Protein AF-A0AAW0N940-F1 (afdb_monomer_lite)

Sequence (149 aa):
MGETLVESRQRQARGPPGSKAPAPGQTAPIIQHSFLTDVSDVQEMEKGLLSLLNDFHSGKLQAFGNECSIDQMEQVREMQEKLARLHFDLYGEVDEMPEDQRKTACDTNMDKLLLNLEELSSSMYPLQFFQVQKLNLADSQEAPRAAST

pLDDT: mean 73.23, std 20.16, range [39.03, 96.62]

Secondary structure (DSSP, 8-state):
--------------PPS---PPPTT------------SHHHHHHHHHHHHHHHHHHHTT---SS-TTS-HHHHHHHHHHHHHHHHHHHHHHHHHHTS-HHHHHHHHHHHHHHHHHHHHHHHHHHHHHHHH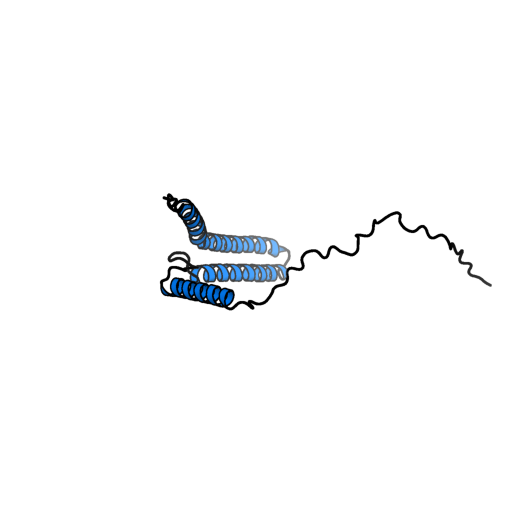HHHHHHHHHT---------

InterPro domains:
  IPR025271 Coiled-coil domain-containing protein 28 [PF13270] (40-124)
  IPR025271 Coiled-coil domain-containing protein 28 [PTHR13400] (22-136)

Organism: NCBI:txid88201

Radius of gyration: 33.32 Å; chains: 1; bounding box: 55×82×84 Å

Foldseek 3Di:
DDDDDDDDDDDDDDDDPDDPDDDPDDDDPDPPPDDPPDPVVVVVVVVVVVVVVVCVVVVVDDPADPQRDPVLVVVLVVLVVVLVVLVVVLVVVLVPDDPVCSVVSVVVSVVVSVVSVVVSVVSCPSVVVVVVVVVVVVVVPPDPPPDDD

Structure (mmCIF, N/CA/C/O backbone):
data_AF-A0AAW0N940-F1
#
_entry.id   AF-A0AAW0N940-F1
#
loop_
_atom_site.group_PDB
_atom_site.id
_atom_site.type_symbol
_atom_site.label_atom_id
_atom_site.label_alt_id
_atom_site.label_comp_id
_atom_site.label_asym_id
_atom_site.label_entity_id
_atom_site.label_seq_id
_atom_site.pdbx_PDB_ins_code
_atom_site.Cartn_x
_atom_site.Cartn_y
_atom_site.Cartn_z
_atom_site.occupancy
_atom_site.B_iso_or_equiv
_atom_site.auth_seq_id
_atom_site.auth_comp_id
_atom_site.auth_asym_id
_atom_site.auth_atom_id
_atom_site.pdbx_PDB_model_num
ATOM 1 N N . MET A 1 1 ? 3.741 -72.247 -34.873 1.00 40.09 1 MET A N 1
ATOM 2 C CA . MET A 1 1 ? 4.315 -73.072 -33.789 1.00 40.09 1 MET A CA 1
ATOM 3 C C . MET A 1 1 ? 4.895 -72.070 -32.800 1.00 40.09 1 MET A C 1
ATOM 5 O O . MET A 1 1 ? 5.917 -71.492 -33.121 1.00 40.09 1 MET A O 1
ATOM 9 N N . GLY A 1 2 ? 4.135 -71.535 -31.839 1.00 40.81 2 GLY A N 1
ATOM 10 C CA . GLY A 1 2 ? 3.554 -72.214 -30.666 1.00 40.81 2 GLY A CA 1
ATOM 11 C C . GLY A 1 2 ? 4.618 -72.180 -29.556 1.00 40.81 2 GLY A C 1
ATOM 12 O O . GLY A 1 2 ? 5.760 -72.488 -29.857 1.00 40.81 2 GLY A O 1
ATOM 13 N N . GLU A 1 3 ? 4.418 -71.770 -28.309 1.00 40.25 3 GLU A N 1
ATOM 14 C CA . GLU A 1 3 ? 3.286 -71.307 -27.508 1.00 40.25 3 GLU A CA 1
ATOM 15 C C . GLU A 1 3 ? 3.871 -70.524 -26.315 1.00 40.25 3 GLU A C 1
ATOM 17 O O . GLU A 1 3 ? 5.031 -70.693 -25.938 1.00 40.25 3 GLU A O 1
ATOM 22 N N . THR A 1 4 ? 3.046 -69.667 -25.731 1.00 45.19 4 THR A N 1
ATOM 23 C CA . THR A 1 4 ? 3.244 -68.965 -24.461 1.00 45.19 4 THR A CA 1
ATOM 24 C C . THR A 1 4 ? 3.243 -69.953 -23.288 1.00 45.19 4 THR A C 1
ATOM 26 O O . THR A 1 4 ? 2.321 -70.757 -23.195 1.00 45.19 4 THR A O 1
ATOM 29 N N . LEU A 1 5 ? 4.165 -69.830 -22.322 1.00 44.72 5 LEU A N 1
ATOM 30 C CA . LEU A 1 5 ? 3.919 -70.334 -20.965 1.00 44.72 5 LEU A CA 1
ATOM 31 C C . LEU A 1 5 ? 4.424 -69.357 -19.901 1.00 44.72 5 LEU A C 1
ATOM 33 O O . LEU A 1 5 ? 5.604 -69.248 -19.584 1.00 44.72 5 LEU A O 1
ATOM 37 N N . VAL A 1 6 ? 3.434 -68.647 -19.381 1.00 44.62 6 VAL A N 1
ATOM 38 C CA . VAL A 1 6 ? 3.376 -67.962 -18.097 1.00 44.62 6 VAL A CA 1
ATOM 39 C C . VAL A 1 6 ? 3.680 -68.931 -16.948 1.00 44.62 6 VAL A C 1
ATOM 41 O O . VAL A 1 6 ? 2.973 -69.923 -16.791 1.00 44.62 6 VAL A O 1
ATOM 44 N N . GLU A 1 7 ? 4.667 -68.632 -16.099 1.00 46.59 7 GLU A N 1
ATOM 45 C CA . GLU A 1 7 ? 4.824 -69.337 -14.820 1.00 46.59 7 GLU A CA 1
ATOM 46 C C . GLU A 1 7 ? 4.186 -68.534 -13.685 1.00 46.59 7 GLU A C 1
ATOM 48 O O . GLU A 1 7 ? 4.630 -67.463 -13.267 1.00 46.59 7 GLU A O 1
ATOM 53 N N . SER A 1 8 ? 3.065 -69.084 -13.237 1.00 40.78 8 SER A N 1
ATOM 54 C CA . SER A 1 8 ? 2.199 -68.624 -12.170 1.00 40.78 8 SER A CA 1
ATOM 55 C C . SER A 1 8 ? 2.802 -68.972 -10.810 1.00 40.78 8 SER A C 1
ATOM 57 O O . SER A 1 8 ? 2.915 -70.147 -10.466 1.00 40.78 8 SER A O 1
ATOM 59 N N . ARG A 1 9 ? 3.099 -67.973 -9.970 1.00 39.03 9 ARG A N 1
ATOM 60 C CA . ARG A 1 9 ? 3.345 -68.205 -8.539 1.00 39.03 9 ARG A CA 1
ATOM 61 C C . ARG A 1 9 ? 2.193 -67.652 -7.713 1.00 39.03 9 ARG A C 1
ATOM 63 O O . ARG A 1 9 ? 2.137 -66.466 -7.405 1.00 39.03 9 ARG A O 1
ATOM 70 N N . GLN A 1 10 ? 1.274 -68.541 -7.345 1.00 43.03 10 GLN A N 1
ATOM 71 C CA . GLN A 1 10 ? 0.195 -68.269 -6.404 1.00 43.03 10 GLN A CA 1
ATOM 72 C C . GLN A 1 10 ? 0.453 -68.983 -5.070 1.00 43.03 10 GLN A C 1
ATOM 74 O O . GLN A 1 10 ? 0.881 -70.134 -5.050 1.00 43.03 10 GLN A O 1
ATOM 79 N N . ARG A 1 11 ? 0.045 -68.298 -3.989 1.00 39.66 11 ARG A N 1
ATOM 80 C CA . ARG A 1 11 ? -0.163 -68.733 -2.589 1.00 39.66 11 ARG A CA 1
ATOM 81 C C . ARG A 1 11 ? 1.021 -68.548 -1.628 1.00 39.66 11 ARG A C 1
ATOM 83 O O . ARG A 1 11 ? 1.894 -69.395 -1.529 1.00 39.66 11 ARG A O 1
ATOM 90 N N . GLN A 1 12 ? 0.930 -67.535 -0.766 1.00 44.62 12 GLN A N 1
ATOM 91 C CA . GLN A 1 12 ? 0.328 -67.722 0.563 1.00 44.62 12 GLN A CA 1
ATOM 92 C C . GLN A 1 12 ? 0.125 -66.378 1.272 1.00 44.62 12 GLN A C 1
ATOM 94 O O . GLN A 1 12 ? 1.028 -65.551 1.353 1.00 44.62 12 GLN A O 1
ATOM 99 N N . ALA A 1 13 ? -1.090 -66.185 1.784 1.00 48.22 13 ALA A N 1
ATOM 100 C CA . ALA A 1 13 ? -1.475 -65.062 2.618 1.00 48.22 13 ALA A CA 1
ATOM 101 C C . ALA A 1 13 ? -0.717 -65.107 3.953 1.00 48.22 13 ALA A C 1
ATOM 103 O O . ALA A 1 13 ? -0.901 -66.026 4.750 1.00 48.22 13 ALA A O 1
ATOM 104 N N . ARG A 1 14 ? 0.103 -64.089 4.217 1.00 39.12 14 ARG A N 1
ATOM 105 C CA . ARG A 1 14 ? 0.475 -63.691 5.576 1.00 39.12 14 ARG A CA 1
ATOM 106 C C . ARG A 1 14 ? -0.168 -62.339 5.830 1.00 39.12 14 ARG A C 1
ATOM 108 O O . ARG A 1 14 ? 0.292 -61.323 5.319 1.00 39.12 14 ARG A O 1
ATOM 115 N N . GLY A 1 15 ? -1.280 -62.369 6.561 1.00 45.75 15 GLY A N 1
ATOM 116 C CA . GLY A 1 15 ? -1.892 -61.162 7.098 1.00 45.75 15 GLY A CA 1
ATOM 117 C C . GLY A 1 15 ? -0.909 -60.430 8.022 1.00 45.75 15 GLY A C 1
ATOM 118 O O . GLY A 1 15 ? -0.042 -61.074 8.624 1.00 45.75 15 GLY A O 1
ATOM 119 N N . PRO A 1 16 ? -1.008 -59.097 8.116 1.00 53.38 16 PRO A N 1
ATOM 120 C CA . PRO A 1 16 ? -0.127 -58.302 8.958 1.00 53.38 16 PRO A CA 1
ATOM 121 C C . PRO A 1 16 ? -0.349 -58.638 10.443 1.00 53.38 16 PRO A C 1
ATOM 123 O O . PRO A 1 16 ? -1.494 -58.834 10.866 1.00 53.38 16 PRO A O 1
ATOM 126 N N . PRO A 1 17 ? 0.717 -58.714 11.259 1.00 44.03 17 PRO A N 1
ATOM 127 C CA . PRO A 1 17 ? 0.575 -58.951 12.682 1.00 44.03 17 PRO A CA 1
ATOM 128 C C . PRO A 1 17 ? 0.097 -57.669 13.375 1.00 44.03 17 PRO A C 1
ATOM 130 O O . PRO A 1 17 ? 0.776 -56.649 13.365 1.00 44.03 17 PRO A O 1
ATOM 133 N N . GLY A 1 18 ? -1.063 -57.758 14.025 1.00 45.75 18 GLY A N 1
ATOM 134 C CA . GLY A 1 18 ? -1.326 -57.055 15.280 1.00 45.75 18 GLY A CA 1
ATOM 135 C C . GLY A 1 18 ? -1.498 -55.538 15.228 1.00 45.75 18 GLY A C 1
ATOM 136 O O . GLY A 1 18 ? -0.809 -54.825 15.951 1.00 45.75 18 GLY A O 1
ATOM 137 N N . SER A 1 19 ? -2.507 -55.042 14.513 1.00 43.88 19 SER A N 1
ATOM 138 C CA . SER A 1 19 ? -3.162 -53.795 14.925 1.00 43.88 19 SER A CA 1
ATOM 139 C C . SER A 1 19 ? -4.193 -54.145 15.997 1.00 43.88 19 SER A C 1
ATOM 141 O O . SER A 1 19 ? -5.239 -54.715 15.693 1.00 43.88 19 SER A O 1
ATOM 143 N N . LYS A 1 20 ? -3.884 -53.858 17.269 1.00 47.75 20 LYS A N 1
ATOM 144 C CA . LYS A 1 20 ? -4.891 -53.870 18.338 1.00 47.75 20 LYS A CA 1
ATOM 145 C C . LYS A 1 20 ? -6.029 -52.944 17.905 1.00 47.75 20 LYS A C 1
ATOM 147 O O . LYS A 1 20 ? -5.821 -51.742 17.766 1.00 47.75 20 LYS A O 1
ATOM 152 N N . ALA A 1 21 ? -7.199 -53.523 17.655 1.00 46.16 21 ALA A N 1
ATOM 153 C CA . ALA A 1 21 ? -8.415 -52.772 17.397 1.00 46.16 21 ALA A CA 1
ATOM 154 C C . ALA A 1 21 ? -8.703 -51.855 18.601 1.00 46.16 21 ALA A C 1
ATOM 156 O O . ALA A 1 21 ? -8.628 -52.328 19.741 1.00 46.16 21 ALA A O 1
ATOM 157 N N . PRO A 1 22 ? -9.021 -50.568 18.392 1.00 44.41 22 PRO A N 1
ATOM 158 C CA . PRO A 1 22 ? -9.582 -49.761 19.458 1.00 44.41 22 PRO A CA 1
ATOM 159 C C . PRO A 1 22 ? -10.961 -50.331 19.813 1.00 44.41 22 PRO A C 1
ATOM 161 O O . PRO A 1 22 ? -11.738 -50.717 18.939 1.00 44.41 22 PRO A O 1
ATOM 164 N N . ALA A 1 23 ? -11.228 -50.446 21.111 1.00 47.47 23 ALA A N 1
ATOM 165 C CA . ALA A 1 23 ? -12.496 -50.926 21.641 1.00 47.47 23 ALA A CA 1
ATOM 166 C C . ALA A 1 23 ? -13.681 -50.094 21.097 1.00 47.47 23 ALA A C 1
ATOM 168 O O . ALA A 1 23 ? -13.551 -48.875 20.949 1.00 47.47 23 ALA A O 1
ATOM 169 N N . PRO A 1 24 ? -14.847 -50.710 20.832 1.00 49.41 24 PRO A N 1
ATOM 170 C CA . PRO A 1 24 ? -16.040 -49.974 20.443 1.00 49.41 24 PRO A CA 1
ATOM 171 C C . PRO A 1 24 ? -16.578 -49.265 21.688 1.00 49.41 24 PRO A C 1
ATOM 173 O O . PRO A 1 24 ? -17.153 -49.904 22.565 1.00 49.41 24 PRO A O 1
ATOM 176 N N . GLY A 1 25 ? -16.351 -47.957 21.811 1.00 53.22 25 GLY A N 1
ATOM 177 C CA . GLY A 1 25 ? -16.931 -47.210 22.931 1.00 53.22 25 GLY A CA 1
ATOM 178 C C . GLY A 1 25 ? -16.312 -45.869 23.298 1.00 53.22 25 GLY A C 1
ATOM 179 O O . GLY A 1 25 ? -16.794 -45.248 24.236 1.00 53.22 25 GLY A O 1
ATOM 180 N N . GLN A 1 26 ? -15.286 -45.385 22.599 1.00 51.41 26 GLN A N 1
ATOM 181 C CA . GLN A 1 26 ? -14.810 -44.013 22.798 1.00 51.41 26 GLN A CA 1
ATOM 182 C C . GLN A 1 26 ? -14.926 -43.238 21.494 1.00 51.41 26 GLN A C 1
ATOM 184 O O . GLN A 1 26 ? -13.963 -43.033 20.761 1.00 51.41 26 GLN A O 1
ATOM 189 N N . THR A 1 27 ? -16.153 -42.810 21.205 1.00 50.09 27 THR A N 1
ATOM 190 C CA . THR A 1 27 ? -16.367 -41.586 20.440 1.00 50.09 27 THR A CA 1
ATOM 191 C C . THR A 1 27 ? -15.652 -40.468 21.189 1.00 50.09 27 THR A C 1
ATOM 193 O O . THR A 1 27 ? -16.040 -40.130 22.308 1.00 50.09 27 THR A O 1
ATOM 196 N N . ALA A 1 28 ? -14.593 -39.921 20.590 1.00 54.97 28 ALA A N 1
ATOM 197 C CA . ALA A 1 28 ? -14.078 -38.612 20.974 1.00 54.97 28 ALA A CA 1
ATOM 198 C C . ALA A 1 28 ? -15.266 -37.638 21.101 1.00 54.97 28 ALA A C 1
ATOM 200 O O . ALA A 1 28 ? -16.222 -37.788 20.330 1.00 54.97 28 ALA A O 1
ATOM 201 N N . PRO A 1 29 ? -15.259 -36.687 22.056 1.00 59.19 29 PRO A N 1
ATOM 202 C CA . PRO A 1 29 ? -16.349 -35.733 22.187 1.00 59.19 29 PRO A CA 1
ATOM 203 C C . PRO A 1 29 ? -16.484 -34.989 20.860 1.00 59.19 29 PRO A C 1
ATOM 205 O O . PRO A 1 29 ? -15.645 -34.171 20.490 1.00 59.19 29 PRO A O 1
ATOM 208 N N . ILE A 1 30 ? -17.524 -35.344 20.108 1.00 58.44 30 ILE A N 1
ATOM 209 C CA . ILE A 1 30 ? -17.951 -34.601 18.935 1.00 58.44 30 ILE A CA 1
ATOM 210 C C . ILE A 1 30 ? -18.326 -33.234 19.490 1.00 58.44 30 ILE A C 1
ATOM 212 O O . ILE A 1 30 ? -19.223 -33.145 20.328 1.00 58.44 30 ILE A O 1
ATOM 216 N N . ILE A 1 31 ? -17.608 -32.192 19.075 1.00 62.62 31 ILE A N 1
ATOM 217 C CA . ILE A 1 31 ? -17.977 -30.809 19.367 1.00 62.62 31 ILE A CA 1
ATOM 218 C C . ILE A 1 31 ? -19.316 -30.587 18.664 1.00 62.62 31 ILE A C 1
ATOM 220 O O . ILE A 1 31 ? -19.386 -30.331 17.464 1.00 62.62 31 ILE A O 1
ATOM 224 N N . GLN A 1 32 ? -20.398 -30.809 19.402 1.00 53.56 32 GLN A N 1
ATOM 225 C CA . GLN A 1 32 ? -21.740 -30.521 18.945 1.00 53.56 32 GLN A CA 1
ATOM 226 C C . GLN A 1 32 ? -21.929 -29.020 19.112 1.00 53.56 32 GLN A C 1
ATOM 228 O O . GLN A 1 32 ? -22.041 -28.521 20.230 1.00 53.56 32 GLN A O 1
ATOM 233 N N . HIS A 1 33 ? -21.935 -28.291 17.998 1.00 58.72 33 HIS A N 1
ATOM 234 C CA . HIS A 1 33 ? -22.418 -26.917 17.957 1.00 58.72 33 HIS A CA 1
ATOM 235 C C . HIS A 1 33 ? -23.932 -26.941 18.201 1.00 58.72 33 HIS A C 1
ATOM 237 O O . HIS A 1 33 ? -24.722 -26.889 17.259 1.00 58.72 33 HIS A O 1
ATOM 243 N N . SER A 1 34 ? -24.349 -27.102 19.460 1.00 61.94 34 SER A N 1
ATOM 244 C CA . SER A 1 34 ? -25.736 -26.857 19.833 1.00 61.94 34 SER A CA 1
ATOM 245 C C . SER A 1 34 ? -25.993 -25.378 19.594 1.00 61.94 34 SER A C 1
ATOM 247 O O . SER A 1 34 ? -25.394 -24.520 20.239 1.00 61.94 34 SER A O 1
ATOM 249 N N . PHE A 1 35 ? -26.839 -25.088 18.611 1.00 59.75 35 PHE A N 1
ATOM 250 C CA . PHE A 1 35 ? -27.425 -23.769 18.413 1.00 59.75 35 PHE A CA 1
ATOM 251 C C . PHE A 1 35 ? -28.009 -23.299 19.757 1.00 59.75 35 PHE A C 1
ATOM 253 O O . PHE A 1 35 ? -28.545 -24.138 20.478 1.00 59.75 35 PHE A O 1
ATOM 260 N N . LEU A 1 36 ? -27.865 -22.016 20.115 1.00 61.25 36 LEU A N 1
ATOM 261 C CA . LEU A 1 36 ? -28.281 -21.463 21.416 1.00 61.25 36 LEU A CA 1
ATOM 262 C C . LEU A 1 36 ? -29.762 -21.785 21.679 1.00 61.25 36 LEU A C 1
ATOM 264 O O . LEU A 1 36 ? -30.655 -21.123 21.153 1.00 61.25 36 LEU A O 1
ATOM 268 N N . THR A 1 37 ? -30.029 -22.852 22.428 1.00 67.06 37 THR A N 1
ATOM 269 C CA . THR A 1 37 ? -31.389 -23.300 22.752 1.00 67.06 37 THR A CA 1
ATOM 270 C C . THR A 1 37 ? -31.889 -22.712 24.066 1.00 67.06 37 THR A C 1
ATOM 272 O O . THR A 1 37 ? -33.086 -22.790 24.335 1.00 67.06 37 THR A O 1
ATOM 275 N N . ASP A 1 38 ? -30.997 -22.143 24.882 1.00 79.12 38 ASP A N 1
ATOM 276 C CA . ASP A 1 38 ? -31.354 -21.477 26.131 1.00 79.12 38 ASP A CA 1
ATOM 277 C C . ASP A 1 38 ? -31.615 -19.982 25.892 1.00 79.12 38 ASP A C 1
ATOM 279 O O . ASP A 1 38 ? -30.855 -19.283 25.218 1.00 79.12 38 ASP A O 1
ATOM 283 N N . VAL A 1 39 ? -32.709 -19.485 26.467 1.00 78.50 39 VAL A N 1
ATOM 284 C CA . VAL A 1 39 ? -33.096 -18.072 26.424 1.00 78.50 39 VAL A CA 1
ATOM 285 C C . VAL A 1 39 ? -32.047 -17.206 27.127 1.00 78.50 39 VAL A C 1
ATOM 287 O O . VAL A 1 39 ? -31.824 -16.069 26.714 1.00 78.50 39 VAL A O 1
ATOM 290 N N . SER A 1 40 ? -31.372 -17.740 28.150 1.00 83.62 40 SER A N 1
ATOM 291 C CA . SER A 1 40 ? -30.296 -17.036 28.852 1.00 83.62 40 SER A CA 1
ATOM 292 C C . SER A 1 40 ? -29.076 -16.780 27.959 1.00 83.62 40 SER A C 1
ATOM 294 O O . SER A 1 40 ? -28.565 -15.660 27.958 1.00 83.62 40 SER A O 1
ATOM 296 N N . ASP A 1 41 ? -28.673 -17.744 27.128 1.00 86.25 41 ASP A N 1
ATOM 297 C CA . ASP A 1 41 ? -27.528 -17.588 26.217 1.00 86.25 41 ASP A CA 1
ATOM 298 C C . ASP A 1 41 ? -27.814 -16.560 25.107 1.00 86.25 41 ASP A C 1
ATOM 300 O O . ASP A 1 41 ? -26.953 -15.763 24.722 1.00 86.25 41 ASP A O 1
ATOM 304 N N . VAL A 1 42 ? -29.055 -16.537 24.604 1.00 89.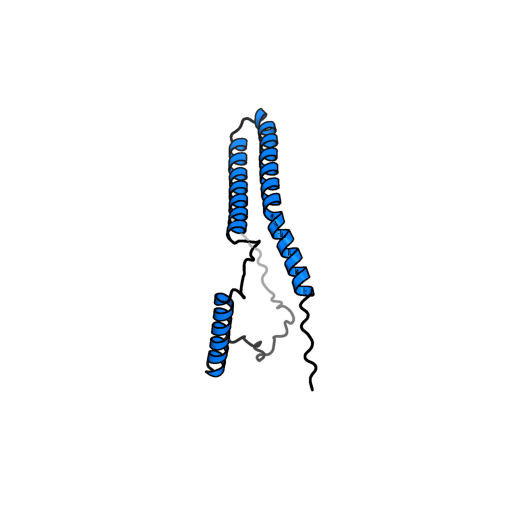31 42 VAL A N 1
ATOM 305 C CA . VAL A 1 42 ? -29.498 -15.554 23.601 1.00 89.31 42 VAL A CA 1
ATOM 306 C C . VAL A 1 42 ? -29.474 -14.136 24.178 1.00 89.31 42 VAL A C 1
ATOM 308 O O . VAL A 1 42 ? -29.012 -13.213 23.507 1.00 89.31 42 VAL A O 1
ATOM 311 N N . GLN A 1 43 ? -29.919 -13.959 25.424 1.00 91.12 43 GLN A N 1
ATOM 312 C CA . GLN A 1 43 ? -29.911 -12.660 26.105 1.00 91.12 43 GLN A CA 1
ATOM 313 C C . GLN A 1 43 ? -28.495 -12.164 26.406 1.00 91.12 43 GLN A C 1
ATOM 315 O O . GLN A 1 43 ? -28.217 -10.969 26.295 1.00 91.12 43 GLN A O 1
ATOM 320 N N . GLU A 1 44 ? -27.582 -13.064 26.772 1.00 92.81 44 GLU A N 1
ATOM 321 C CA . GLU A 1 44 ? -26.181 -12.708 26.982 1.00 92.81 44 GLU A CA 1
ATOM 322 C C . GLU A 1 44 ? -25.525 -12.235 25.677 1.00 92.81 44 GLU A C 1
ATOM 324 O O . GLU A 1 44 ? -24.866 -11.190 25.654 1.00 92.81 44 GLU A O 1
ATOM 329 N N . MET A 1 45 ? -25.780 -12.934 24.569 1.00 92.12 45 MET A N 1
ATOM 330 C CA . MET A 1 45 ? -25.309 -12.526 23.246 1.00 92.12 45 MET A CA 1
ATOM 331 C C . MET A 1 45 ? -25.922 -11.191 22.803 1.00 92.12 45 MET A C 1
ATOM 333 O O . MET A 1 45 ? -25.197 -10.324 22.318 1.00 92.12 45 MET A O 1
ATOM 337 N N . GLU A 1 46 ? -27.228 -10.984 23.001 1.00 93.88 46 GLU A N 1
ATOM 338 C CA . GLU A 1 46 ? -27.902 -9.714 22.699 1.00 93.88 46 GLU A CA 1
ATOM 339 C C . GLU A 1 46 ? -27.262 -8.552 23.470 1.00 93.88 46 GLU A C 1
ATOM 341 O O . GLU A 1 46 ? -26.930 -7.515 22.890 1.00 93.88 46 GLU A O 1
ATOM 346 N N . LYS A 1 47 ? -27.003 -8.749 24.766 1.00 95.06 47 LYS A N 1
ATOM 347 C CA . LYS A 1 47 ? -26.316 -7.766 25.608 1.00 95.06 47 LYS A CA 1
ATOM 348 C C . LYS A 1 47 ? -24.895 -7.488 25.111 1.00 95.06 47 LYS A C 1
ATOM 350 O O . LYS A 1 47 ? -24.478 -6.328 25.083 1.00 95.06 47 LYS A O 1
ATOM 355 N N . GLY A 1 48 ? -24.165 -8.524 24.699 1.00 95.06 48 GLY A N 1
ATOM 356 C CA . GLY A 1 48 ? -22.834 -8.398 24.105 1.00 95.06 48 GLY A CA 1
ATOM 357 C C . GLY A 1 48 ? -22.846 -7.586 22.807 1.00 95.06 48 GLY A C 1
ATOM 358 O O . GLY A 1 48 ? -22.055 -6.656 22.655 1.00 95.06 48 GLY A O 1
ATOM 359 N N . LEU A 1 49 ? -23.788 -7.871 21.905 1.00 96.31 49 LEU A N 1
ATOM 360 C CA . LEU A 1 49 ? -23.952 -7.151 20.639 1.00 96.31 49 LEU A CA 1
ATOM 361 C C . LEU A 1 49 ? -24.369 -5.689 20.850 1.00 96.31 49 LEU A C 1
ATOM 363 O O . LEU A 1 49 ? -23.832 -4.803 20.189 1.00 96.31 49 LEU A O 1
ATOM 367 N N . LEU A 1 50 ? -25.272 -5.412 21.796 1.00 96.62 50 LEU A N 1
ATOM 368 C CA . LEU A 1 50 ? -25.657 -4.046 22.171 1.00 96.62 50 LEU A CA 1
ATOM 369 C C . LEU A 1 50 ? -24.476 -3.257 22.741 1.00 96.62 50 LEU A C 1
ATOM 371 O O . LEU A 1 50 ? -24.286 -2.094 22.385 1.00 96.62 50 LEU A O 1
ATOM 375 N N . SER A 1 51 ? -23.665 -3.884 23.597 1.00 95.31 51 SER A N 1
ATOM 376 C CA . SER A 1 51 ? -22.446 -3.263 24.120 1.00 95.31 51 SER A CA 1
ATOM 377 C C . SER A 1 51 ? -21.443 -2.982 23.005 1.00 95.31 51 SER A C 1
ATOM 379 O O . SER A 1 51 ? -20.854 -1.905 22.979 1.00 95.31 51 SER A O 1
ATOM 381 N N . LEU A 1 52 ? -21.280 -3.914 22.064 1.00 94.94 52 LEU A N 1
ATOM 382 C CA . LEU A 1 52 ? -20.409 -3.737 20.907 1.00 94.94 52 LEU A CA 1
ATOM 383 C C . LEU A 1 52 ? -20.883 -2.565 20.038 1.00 94.94 52 LEU A C 1
ATOM 385 O O . LEU A 1 52 ? -20.085 -1.704 19.681 1.00 94.94 52 LEU A O 1
ATOM 389 N N . LEU A 1 53 ? -22.186 -2.482 19.756 1.00 95.25 53 LEU A N 1
ATOM 390 C CA . LEU A 1 53 ? -22.784 -1.384 18.994 1.00 95.25 53 LEU A CA 1
ATOM 391 C C . LEU A 1 53 ? -22.591 -0.027 19.694 1.00 95.25 53 LEU A C 1
ATOM 393 O O . LEU A 1 53 ? -22.316 0.981 19.046 1.00 95.25 53 LEU A O 1
ATOM 397 N N . ASN A 1 54 ? -22.708 -0.000 21.022 1.00 94.75 54 ASN A N 1
ATOM 398 C CA . ASN A 1 54 ? -22.464 1.201 21.817 1.00 94.75 54 ASN A CA 1
ATOM 399 C C . ASN A 1 54 ? -20.985 1.623 21.756 1.00 94.75 54 ASN A C 1
ATOM 401 O O . ASN A 1 54 ? -20.673 2.796 21.545 1.00 94.75 54 ASN A O 1
ATOM 405 N N . ASP A 1 55 ? -20.063 0.663 21.836 1.00 93.25 55 ASP A N 1
ATOM 406 C CA . ASP A 1 55 ? -18.632 0.908 21.654 1.00 93.25 55 ASP A CA 1
ATOM 407 C C . ASP A 1 55 ? -18.313 1.428 20.233 1.00 93.25 55 ASP A C 1
ATOM 409 O O . ASP A 1 55 ? -17.440 2.284 20.080 1.00 93.25 55 ASP A O 1
ATOM 413 N N . PHE A 1 56 ? -19.050 0.993 19.202 1.00 90.31 56 PHE A N 1
ATOM 414 C CA . PHE A 1 56 ? -18.960 1.553 17.845 1.00 90.31 56 PHE A CA 1
ATOM 415 C C . PHE A 1 56 ? -19.460 3.005 17.778 1.00 90.31 56 PHE A C 1
ATOM 417 O O . PHE A 1 56 ? -18.743 3.874 17.288 1.00 90.31 56 PHE A O 1
ATOM 424 N N . HIS A 1 57 ? -20.662 3.298 18.286 1.00 90.19 57 HIS A N 1
ATOM 425 C CA . HIS A 1 57 ? -21.232 4.654 18.237 1.00 90.19 57 HIS A CA 1
ATOM 426 C C . HIS A 1 57 ? -20.453 5.671 19.077 1.00 90.19 57 HIS A C 1
ATOM 428 O O . HIS A 1 57 ? -20.368 6.840 18.709 1.00 90.19 57 HIS A O 1
ATOM 434 N N . SER A 1 58 ? -19.880 5.234 20.199 1.00 89.88 58 SER A N 1
ATOM 435 C CA . SER A 1 58 ? -19.033 6.073 21.054 1.00 89.88 58 SER A CA 1
ATOM 436 C C . SER A 1 58 ? -17.620 6.274 20.498 1.00 89.88 58 SER A C 1
ATOM 438 O O . SER A 1 58 ? -16.853 7.052 21.062 1.00 89.88 58 SER A O 1
ATOM 440 N N . GLY A 1 59 ? -17.256 5.579 19.413 1.00 82.75 59 GLY A N 1
ATOM 441 C CA . GLY A 1 59 ? -15.919 5.629 18.820 1.00 82.75 59 GLY A CA 1
ATOM 442 C C . GLY A 1 59 ? -14.844 4.909 19.641 1.00 82.75 59 GLY A C 1
ATOM 443 O O . GLY A 1 59 ? -13.665 4.999 19.307 1.00 82.75 59 GLY A O 1
ATOM 444 N N . LYS A 1 60 ? -15.225 4.179 20.699 1.00 86.44 60 LYS A N 1
ATOM 445 C CA . LYS A 1 60 ? -14.310 3.361 21.507 1.00 86.44 60 LYS A CA 1
ATOM 446 C C . LYS A 1 60 ? -13.757 2.183 20.703 1.00 86.44 60 LYS A C 1
ATOM 448 O O . LYS A 1 60 ? -12.594 1.816 20.874 1.00 86.44 60 LYS A O 1
ATOM 453 N N . LEU A 1 61 ? -14.570 1.610 19.812 1.00 81.69 61 LEU A N 1
ATOM 454 C CA . LEU A 1 61 ? -14.129 0.614 18.841 1.00 81.69 61 LEU A CA 1
ATOM 455 C C . LEU A 1 61 ? -13.634 1.304 17.559 1.00 81.69 61 LEU A C 1
ATOM 457 O O . LEU A 1 61 ? -14.387 1.525 16.613 1.00 81.69 61 LEU A O 1
ATOM 461 N N . GLN A 1 62 ? -12.344 1.632 17.519 1.00 74.25 62 GLN A N 1
ATOM 462 C CA . GLN A 1 62 ? -11.650 2.046 16.298 1.00 74.25 62 GLN A CA 1
ATOM 463 C C . GLN A 1 62 ? -10.703 0.934 15.842 1.00 74.25 62 GLN A C 1
ATOM 465 O O . GLN A 1 62 ? -9.693 0.662 16.492 1.00 74.25 62 GLN A O 1
ATOM 470 N N . ALA A 1 63 ? -11.018 0.305 14.708 1.00 69.81 63 ALA A N 1
ATOM 471 C CA . ALA A 1 63 ? -10.097 -0.613 14.031 1.00 69.81 63 ALA A CA 1
ATOM 472 C C . ALA A 1 63 ? -8.899 0.140 13.424 1.00 69.81 63 ALA A C 1
ATOM 474 O O . ALA A 1 63 ? -7.781 -0.370 13.391 1.00 69.81 63 ALA A O 1
ATOM 475 N N . PHE A 1 64 ? -9.146 1.381 13.003 1.00 63.47 64 PHE A N 1
ATOM 476 C CA . PHE A 1 64 ? -8.196 2.272 12.354 1.00 63.47 64 PHE A CA 1
ATOM 477 C C . PHE A 1 64 ? -8.115 3.551 13.185 1.00 63.47 64 PHE A C 1
ATOM 479 O O . PHE A 1 64 ? -9.137 4.179 13.462 1.00 63.47 64 PHE A O 1
ATOM 486 N N . GLY A 1 65 ? -6.919 3.862 13.688 1.00 65.31 65 GLY A N 1
ATOM 487 C CA . GLY A 1 65 ? -6.692 5.045 14.514 1.00 65.31 65 GLY A CA 1
ATOM 488 C C . GLY A 1 65 ? -6.563 6.308 13.667 1.00 65.31 65 GLY A C 1
ATOM 489 O O . GLY A 1 65 ? -6.416 6.245 12.451 1.00 65.31 65 GLY A O 1
ATOM 490 N N . ASN A 1 66 ? -6.531 7.461 14.330 1.00 62.47 66 ASN A N 1
ATOM 491 C CA . ASN A 1 66 ? -6.435 8.779 13.691 1.00 62.47 66 ASN A CA 1
ATOM 492 C C . ASN A 1 66 ? -5.203 8.950 12.768 1.00 62.47 66 ASN A C 1
ATOM 494 O O . ASN A 1 66 ? -5.207 9.829 11.913 1.00 62.47 66 ASN A O 1
ATOM 498 N N . GLU A 1 67 ? -4.163 8.125 12.942 1.00 59.41 67 GLU A N 1
ATOM 499 C CA . GLU A 1 67 ? -2.888 8.183 12.203 1.00 59.41 67 GLU A CA 1
ATOM 500 C C . GLU A 1 67 ? -2.606 6.934 11.338 1.00 59.41 67 GLU A C 1
ATOM 502 O O . GLU A 1 67 ? -1.528 6.814 10.767 1.00 59.41 67 GLU A O 1
ATOM 507 N N . CYS A 1 68 ? -3.564 6.007 11.235 1.00 63.47 68 CYS A N 1
ATOM 508 C CA . CYS A 1 68 ? -3.516 4.835 10.356 1.00 63.47 68 CYS A CA 1
ATOM 509 C C . CYS A 1 68 ? -4.901 4.695 9.719 1.00 63.47 68 CYS A C 1
ATOM 511 O O . CYS A 1 68 ? -5.735 3.938 10.222 1.00 63.47 68 CYS A O 1
ATOM 513 N N . SER A 1 69 ? -5.196 5.523 8.708 1.00 74.62 69 SER A N 1
ATOM 514 C CA . SER A 1 69 ? -6.530 5.547 8.091 1.00 74.62 69 SER A CA 1
ATOM 515 C C . SER A 1 69 ? -6.712 4.367 7.138 1.00 74.62 69 SER A C 1
ATOM 517 O O . SER A 1 69 ? -5.753 3.827 6.582 1.00 74.62 69 SER A O 1
ATOM 519 N N . ILE A 1 70 ? -7.967 3.971 6.930 1.00 81.00 70 ILE A N 1
ATOM 520 C CA . ILE A 1 70 ? -8.332 3.003 5.891 1.00 81.00 70 ILE A CA 1
ATOM 521 C C . ILE A 1 70 ? -7.789 3.419 4.515 1.00 81.00 70 ILE A C 1
ATOM 523 O O . ILE A 1 70 ? -7.273 2.574 3.789 1.00 81.00 70 ILE A O 1
ATOM 527 N N . ASP A 1 71 ? -7.792 4.720 4.221 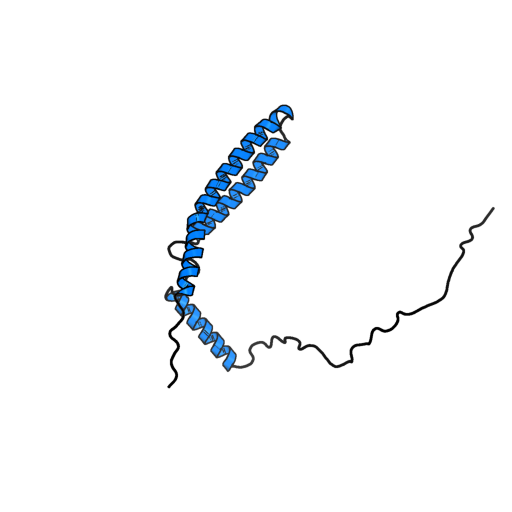1.00 83.88 71 ASP A N 1
ATOM 528 C CA . ASP A 1 71 ? -7.285 5.282 2.966 1.00 83.88 71 ASP A CA 1
ATOM 529 C C . ASP A 1 71 ? -5.771 5.080 2.822 1.00 83.88 71 ASP A C 1
ATOM 531 O O . ASP A 1 71 ? -5.285 4.8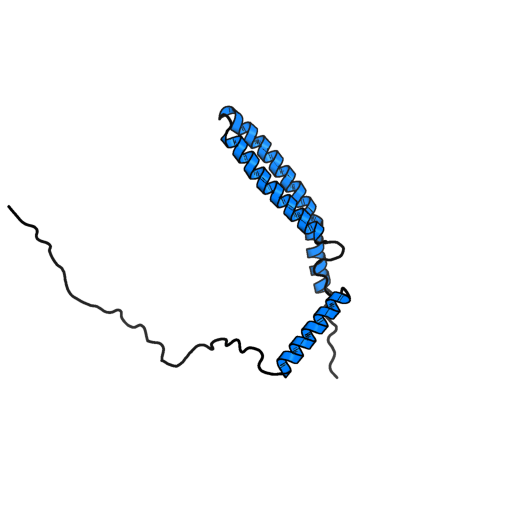19 1.728 1.00 83.88 71 ASP A O 1
ATOM 535 N N . GLN A 1 72 ? -5.006 5.142 3.919 1.00 83.81 72 GLN A N 1
ATOM 536 C CA . GLN A 1 72 ? -3.561 4.879 3.881 1.00 83.81 72 GLN A CA 1
ATOM 537 C C . GLN A 1 72 ? -3.258 3.412 3.561 1.00 83.81 72 GLN A C 1
ATOM 539 O O . GLN A 1 72 ? -2.331 3.117 2.810 1.00 83.81 72 GLN A O 1
ATOM 544 N N . MET A 1 73 ? -4.038 2.471 4.100 1.00 85.75 73 MET A N 1
ATOM 545 C CA . MET A 1 73 ? -3.885 1.058 3.732 1.00 85.75 73 MET A CA 1
ATOM 546 C C . MET A 1 73 ? -4.351 0.781 2.307 1.00 85.75 73 MET A C 1
ATOM 548 O O . MET A 1 73 ? -3.739 -0.037 1.620 1.00 85.75 73 MET A O 1
ATOM 552 N N . GLU A 1 74 ? -5.407 1.452 1.851 1.00 88.94 74 GLU A N 1
ATOM 553 C CA . GLU A 1 74 ? -5.849 1.370 0.462 1.00 88.94 74 GLU A CA 1
ATOM 554 C C . GLU A 1 74 ? -4.772 1.907 -0.486 1.00 88.94 74 GLU A C 1
ATOM 556 O O . GLU A 1 74 ? -4.420 1.229 -1.447 1.00 88.94 74 GLU A O 1
ATOM 561 N N . GLN A 1 75 ? -4.131 3.025 -0.144 1.00 90.00 75 GLN A N 1
ATOM 562 C CA . GLN A 1 75 ? -2.991 3.558 -0.885 1.00 9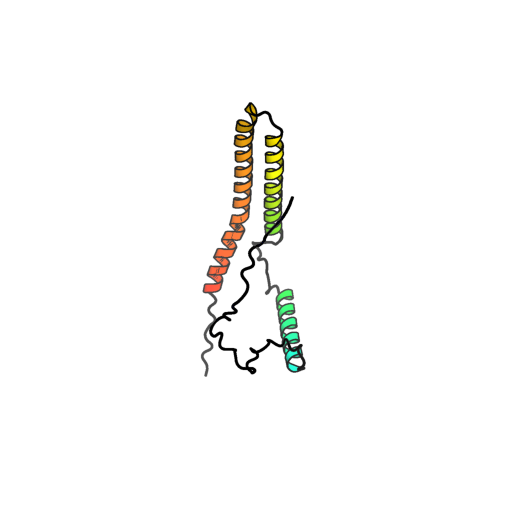0.00 75 GLN A CA 1
ATOM 563 C C . GLN A 1 75 ? -1.821 2.562 -0.946 1.00 90.00 75 GLN A C 1
ATOM 565 O O . GLN A 1 75 ? -1.267 2.326 -2.019 1.00 90.00 75 GLN A O 1
ATOM 570 N N . VAL A 1 76 ? -1.452 1.929 0.175 1.00 91.31 76 VAL A N 1
ATOM 571 C CA . VAL A 1 76 ? -0.405 0.888 0.194 1.00 91.31 76 VAL A CA 1
ATOM 572 C C . VAL A 1 76 ? -0.780 -0.287 -0.711 1.00 91.31 76 VAL A C 1
ATOM 574 O O . VAL A 1 76 ? 0.065 -0.784 -1.458 1.00 91.31 76 VAL A O 1
ATOM 577 N N . ARG A 1 77 ? -2.048 -0.713 -0.691 1.00 94.38 77 ARG A N 1
ATOM 578 C CA . ARG A 1 77 ? -2.558 -1.763 -1.579 1.00 94.38 77 ARG A CA 1
ATOM 579 C C . ARG A 1 77 ? -2.450 -1.352 -3.051 1.00 94.38 77 ARG A C 1
ATOM 581 O O . ARG A 1 77 ? -1.981 -2.148 -3.861 1.00 94.38 77 ARG A O 1
ATOM 588 N N . GLU A 1 78 ? -2.848 -0.134 -3.405 1.00 94.75 78 GLU A N 1
ATOM 589 C CA . GLU A 1 78 ? -2.742 0.381 -4.775 1.00 94.75 78 GLU A CA 1
ATOM 590 C C . GLU A 1 78 ? -1.286 0.443 -5.249 1.00 94.75 78 GLU A C 1
ATOM 592 O O . GLU A 1 78 ? -0.974 0.035 -6.370 1.00 94.75 78 GLU A O 1
ATOM 597 N N . MET A 1 79 ? -0.371 0.899 -4.391 1.00 94.69 79 MET A N 1
ATOM 598 C CA . MET A 1 79 ? 1.059 0.937 -4.697 1.00 94.69 79 MET A CA 1
ATOM 599 C C . MET A 1 79 ? 1.628 -0.471 -4.928 1.00 94.69 79 MET A C 1
ATOM 601 O O . MET A 1 79 ? 2.407 -0.669 -5.862 1.00 94.69 79 MET A O 1
ATOM 605 N N . GLN A 1 80 ? 1.202 -1.464 -4.138 1.00 95.94 80 GLN A N 1
ATOM 606 C CA . GLN A 1 80 ? 1.557 -2.873 -4.352 1.00 95.94 80 GLN A CA 1
ATOM 607 C C . GLN A 1 80 ? 1.018 -3.412 -5.683 1.00 95.94 80 GLN A C 1
ATOM 609 O O . GLN A 1 80 ? 1.752 -4.072 -6.419 1.00 95.94 80 GLN A O 1
ATOM 614 N N . GLU A 1 81 ? -0.241 -3.122 -6.019 1.00 96.44 81 GLU A N 1
ATOM 615 C CA . GLU A 1 81 ? -0.856 -3.560 -7.276 1.00 96.44 81 GLU A CA 1
ATOM 616 C C . GLU A 1 81 ? -0.161 -2.932 -8.490 1.00 96.44 81 GLU A C 1
ATOM 618 O O . GLU A 1 81 ? 0.181 -3.631 -9.448 1.00 96.44 81 GLU A O 1
ATOM 623 N N . LYS A 1 82 ? 0.126 -1.628 -8.424 1.00 94.94 82 LYS A N 1
ATOM 624 C CA . LYS A 1 82 ? 0.882 -0.912 -9.454 1.00 94.94 82 LYS A CA 1
ATOM 625 C C . LYS A 1 82 ? 2.277 -1.507 -9.637 1.00 94.94 82 LYS A C 1
ATOM 627 O O . LYS A 1 82 ? 2.699 -1.694 -10.775 1.00 94.94 82 LYS A O 1
ATOM 632 N N . LEU A 1 83 ? 2.978 -1.827 -8.547 1.00 96.19 83 LEU A N 1
ATOM 633 C CA . LEU A 1 83 ? 4.303 -2.443 -8.608 1.00 96.19 83 LEU A CA 1
ATOM 634 C C . LEU A 1 83 ? 4.253 -3.838 -9.244 1.00 96.19 83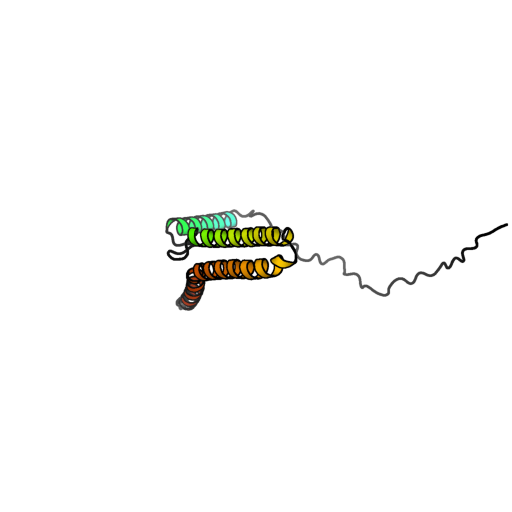 LEU A C 1
ATOM 636 O O . LEU A 1 83 ? 5.072 -4.144 -10.110 1.00 96.19 83 LEU A O 1
ATOM 640 N N . ALA A 1 84 ? 3.278 -4.666 -8.862 1.00 95.19 84 ALA A N 1
ATOM 641 C CA . ALA A 1 84 ? 3.094 -5.989 -9.451 1.00 95.19 84 ALA A CA 1
ATOM 642 C C . ALA A 1 84 ? 2.811 -5.896 -10.957 1.00 95.19 84 ALA A C 1
ATOM 644 O O . ALA A 1 84 ? 3.412 -6.617 -11.751 1.00 95.19 84 ALA A O 1
ATOM 645 N N . ARG A 1 85 ? 1.939 -4.968 -11.361 1.00 95.75 85 ARG A N 1
ATOM 646 C CA . ARG A 1 85 ? 1.615 -4.729 -12.768 1.00 95.75 85 ARG A CA 1
ATOM 647 C C . ARG A 1 85 ? 2.820 -4.233 -13.562 1.00 95.75 85 ARG A C 1
ATOM 649 O O . ARG A 1 85 ? 3.118 -4.801 -14.604 1.00 95.75 85 ARG A O 1
ATOM 656 N N . LEU A 1 86 ? 3.569 -3.274 -13.018 1.00 95.19 86 LEU A N 1
ATOM 657 C CA . LEU A 1 86 ? 4.811 -2.792 -13.620 1.00 95.19 86 LEU A CA 1
ATOM 658 C C . LEU A 1 86 ? 5.826 -3.927 -13.803 1.00 95.19 86 LEU A C 1
ATOM 660 O O . LEU A 1 86 ? 6.464 -4.008 -14.845 1.00 95.19 86 LEU A O 1
ATOM 664 N N . HIS A 1 87 ? 5.963 -4.824 -12.824 1.00 94.38 87 HIS A N 1
ATOM 665 C CA . HIS A 1 87 ? 6.838 -5.988 -12.955 1.00 94.38 87 HIS A CA 1
ATOM 666 C C . HIS A 1 87 ? 6.432 -6.867 -14.144 1.00 94.38 87 HIS A C 1
ATOM 668 O O . HIS A 1 87 ? 7.296 -7.259 -14.922 1.00 94.38 87 HIS A O 1
ATOM 674 N N . PHE A 1 88 ? 5.139 -7.152 -14.325 1.00 93.56 88 PHE A N 1
ATOM 675 C CA . PHE A 1 88 ? 4.672 -7.913 -15.488 1.00 93.56 88 PHE A CA 1
ATOM 676 C C . PHE A 1 88 ? 4.915 -7.181 -16.811 1.00 93.56 88 PHE A C 1
ATOM 678 O O . PHE A 1 88 ? 5.428 -7.798 -17.741 1.00 93.56 88 PHE A O 1
ATOM 685 N N . ASP A 1 89 ? 4.604 -5.886 -16.880 1.00 93.19 89 ASP A N 1
ATOM 686 C CA . ASP A 1 89 ? 4.773 -5.080 -18.094 1.00 93.19 89 ASP A CA 1
ATOM 687 C C . ASP A 1 89 ? 6.255 -5.030 -18.517 1.00 93.19 89 ASP A C 1
ATOM 689 O O . ASP A 1 89 ? 6.593 -5.343 -19.657 1.00 93.19 89 ASP A O 1
ATOM 693 N N . LEU A 1 90 ? 7.163 -4.745 -17.574 1.00 91.50 90 LEU A N 1
ATOM 694 C CA . LEU A 1 90 ? 8.605 -4.672 -17.833 1.00 91.50 90 LEU A CA 1
ATOM 695 C C . LEU A 1 90 ? 9.217 -6.030 -18.211 1.00 91.50 90 LEU A C 1
ATOM 697 O O . LEU A 1 90 ? 10.161 -6.075 -19.000 1.00 91.50 90 LEU A O 1
ATOM 701 N N . TYR A 1 91 ? 8.714 -7.134 -17.649 1.00 88.06 91 TYR A N 1
ATOM 702 C CA . TYR A 1 91 ? 9.143 -8.478 -18.049 1.00 88.06 91 TYR A CA 1
ATOM 703 C C . TYR A 1 91 ? 8.644 -8.842 -19.449 1.00 88.06 91 TYR A C 1
ATOM 705 O O . TYR A 1 91 ? 9.403 -9.432 -20.215 1.00 88.06 91 TYR A O 1
ATOM 713 N N . GLY A 1 92 ? 7.407 -8.471 -19.791 1.00 86.44 92 GLY A N 1
ATOM 714 C CA . GLY A 1 92 ? 6.859 -8.657 -21.134 1.00 86.44 92 GLY A CA 1
ATOM 715 C C . GLY A 1 92 ? 7.650 -7.883 -22.190 1.00 86.44 92 GLY A C 1
ATOM 716 O O . GLY A 1 92 ? 8.025 -8.453 -23.208 1.00 86.44 92 GLY A O 1
ATOM 717 N N . GLU A 1 93 ? 7.991 -6.621 -21.912 1.00 87.06 93 GLU A N 1
ATOM 718 C CA . GLU A 1 93 ? 8.811 -5.793 -22.809 1.00 87.06 93 GLU A CA 1
ATOM 719 C C . GLU A 1 93 ? 10.194 -6.409 -23.072 1.00 87.06 93 GLU A C 1
ATOM 721 O O . GLU A 1 93 ? 10.646 -6.443 -24.213 1.00 87.06 93 GLU A O 1
ATOM 726 N N . VAL A 1 94 ? 10.873 -6.925 -22.040 1.00 87.12 94 VAL A N 1
ATOM 727 C CA . VAL A 1 94 ? 12.216 -7.522 -22.187 1.00 87.12 94 VAL A CA 1
ATOM 728 C C . VAL A 1 94 ? 12.183 -8.841 -22.963 1.00 87.12 94 VAL A C 1
ATOM 730 O O . VAL A 1 94 ? 13.152 -9.145 -23.661 1.00 87.12 94 VAL A O 1
ATOM 733 N N . ASP A 1 95 ? 11.106 -9.620 -22.864 1.00 85.19 95 ASP A N 1
ATOM 734 C CA . ASP A 1 95 ? 10.972 -10.892 -23.589 1.00 85.19 95 ASP A CA 1
ATOM 735 C C . ASP A 1 95 ? 10.875 -10.682 -25.111 1.00 85.19 95 ASP A C 1
ATOM 737 O O . ASP A 1 95 ? 11.449 -11.445 -25.887 1.00 85.19 95 ASP A O 1
ATOM 741 N N . GLU A 1 96 ? 10.234 -9.593 -25.543 1.00 86.00 96 GLU A N 1
ATOM 742 C CA . GLU A 1 96 ? 10.084 -9.241 -26.962 1.00 86.00 96 GLU A CA 1
ATOM 743 C C . GLU A 1 96 ? 11.318 -8.532 -27.562 1.00 86.00 96 GLU A C 1
ATOM 745 O O . GLU A 1 96 ? 11.398 -8.332 -28.779 1.00 86.00 96 GLU A O 1
ATOM 750 N N . MET A 1 97 ? 12.302 -8.152 -26.738 1.00 87.88 97 MET A N 1
ATOM 751 C CA . MET A 1 97 ? 13.473 -7.390 -27.180 1.00 87.88 97 MET A CA 1
ATOM 752 C C . MET A 1 97 ? 14.608 -8.255 -27.764 1.00 87.88 97 MET A C 1
ATOM 754 O O . MET A 1 97 ? 14.841 -9.386 -27.326 1.00 87.88 97 MET A O 1
ATOM 758 N N . PRO A 1 98 ? 15.410 -7.694 -28.694 1.00 86.94 98 PRO A N 1
ATOM 759 C CA . PRO A 1 98 ? 16.632 -8.320 -29.191 1.00 86.94 98 PRO A CA 1
ATOM 760 C C . PRO A 1 98 ? 17.633 -8.666 -28.080 1.00 86.94 98 PRO A C 1
ATOM 762 O O . PRO A 1 98 ? 17.808 -7.923 -27.109 1.00 86.94 98 PRO A O 1
ATOM 765 N N . GLU A 1 99 ? 18.336 -9.787 -28.249 1.00 86.31 99 GLU A N 1
ATOM 766 C CA . GLU A 1 99 ? 19.203 -10.377 -27.225 1.00 86.31 99 GLU A CA 1
ATOM 767 C C . GLU A 1 99 ? 20.303 -9.439 -26.709 1.00 86.31 99 GLU A C 1
ATOM 769 O O . GLU A 1 99 ? 20.603 -9.417 -25.514 1.00 86.31 99 GLU A O 1
ATOM 774 N N . ASP A 1 100 ? 20.858 -8.640 -27.617 1.00 89.88 100 ASP A N 1
ATOM 775 C CA . ASP A 1 100 ? 21.905 -7.646 -27.398 1.00 89.88 100 ASP A CA 1
ATOM 776 C C . ASP A 1 100 ? 21.443 -6.461 -26.537 1.00 89.88 100 ASP A C 1
ATOM 778 O O . ASP A 1 100 ? 22.262 -5.823 -25.874 1.00 89.88 100 ASP A O 1
ATOM 782 N N . GLN A 1 101 ? 20.136 -6.192 -26.497 1.00 89.50 101 GLN A N 1
ATOM 783 C CA . GLN A 1 101 ? 19.550 -5.059 -25.773 1.00 89.50 101 GLN A CA 1
ATOM 784 C C . GLN A 1 101 ? 18.901 -5.471 -24.449 1.00 89.50 101 GLN A C 1
ATOM 786 O O . GLN A 1 101 ? 18.802 -4.644 -23.539 1.00 89.50 101 GLN A O 1
ATOM 791 N N . ARG A 1 102 ? 18.521 -6.750 -24.296 1.00 90.56 102 ARG A N 1
ATOM 792 C CA . ARG A 1 102 ? 17.847 -7.265 -23.090 1.00 90.56 102 ARG A CA 1
ATOM 793 C C . ARG A 1 102 ? 18.607 -6.990 -21.806 1.00 90.56 102 ARG A C 1
ATOM 795 O O . ARG A 1 102 ? 17.982 -6.660 -20.808 1.00 90.56 102 ARG A O 1
ATOM 802 N N . LYS A 1 103 ? 19.939 -7.115 -21.807 1.00 90.12 103 LYS A N 1
ATOM 803 C CA . LYS A 1 103 ? 20.725 -6.884 -20.587 1.00 90.12 103 LYS A CA 1
ATOM 804 C C . LYS A 1 103 ? 20.571 -5.441 -20.103 1.00 90.12 103 LYS A C 1
ATOM 806 O O . LYS A 1 103 ? 20.232 -5.222 -18.947 1.00 90.12 103 LYS A O 1
ATOM 811 N N . THR A 1 104 ? 20.785 -4.476 -20.992 1.00 90.75 104 THR A N 1
ATOM 812 C CA . THR A 1 104 ? 20.670 -3.051 -20.666 1.00 90.75 104 THR A CA 1
ATOM 813 C C . THR A 1 104 ? 19.241 -2.694 -20.259 1.00 90.75 104 THR A C 1
ATOM 815 O O . THR A 1 104 ? 19.049 -1.982 -19.278 1.00 90.75 104 THR A O 1
ATOM 818 N N . ALA A 1 105 ? 18.236 -3.230 -20.959 1.00 91.06 105 ALA A N 1
ATOM 819 C CA . ALA A 1 105 ? 16.833 -3.039 -20.601 1.00 91.06 105 ALA A CA 1
ATOM 820 C C . ALA A 1 105 ? 16.512 -3.618 -19.212 1.00 91.06 105 ALA A C 1
ATOM 822 O O . ALA A 1 105 ? 15.904 -2.938 -18.390 1.00 91.06 105 ALA A O 1
ATOM 823 N N . CYS A 1 106 ? 16.986 -4.829 -18.911 1.00 90.62 106 CYS A N 1
ATOM 824 C CA . CYS A 1 106 ? 16.796 -5.485 -17.619 1.00 90.62 106 CYS A CA 1
ATOM 825 C C . CYS A 1 106 ? 17.439 -4.693 -16.472 1.00 90.62 106 CYS A C 1
ATOM 827 O O . CYS A 1 106 ? 16.782 -4.464 -15.459 1.00 90.62 106 CYS A O 1
ATOM 829 N N . ASP A 1 107 ? 18.667 -4.196 -16.665 1.00 93.69 107 ASP A N 1
ATOM 830 C CA . ASP A 1 107 ? 19.353 -3.345 -15.684 1.00 93.69 107 ASP A CA 1
ATOM 831 C C . ASP A 1 107 ? 18.507 -2.082 -15.392 1.00 93.69 107 ASP A C 1
ATOM 833 O O . ASP A 1 107 ? 18.176 -1.806 -14.240 1.00 93.69 107 ASP A O 1
ATOM 837 N N . THR A 1 108 ? 18.023 -1.385 -16.431 1.00 93.62 108 THR A N 1
ATOM 838 C CA . THR A 1 108 ? 17.154 -0.203 -16.243 1.00 93.62 108 THR A CA 1
ATOM 839 C C . THR A 1 108 ? 15.784 -0.527 -15.641 1.00 93.62 108 THR A C 1
ATOM 841 O O . THR A 1 108 ? 15.186 0.305 -14.959 1.00 93.62 108 THR A O 1
ATOM 844 N N . ASN A 1 109 ? 15.255 -1.722 -15.895 1.00 94.44 109 ASN A N 1
ATOM 845 C CA . ASN A 1 109 ? 13.966 -2.154 -15.367 1.00 94.44 109 ASN A CA 1
ATOM 846 C C . ASN A 1 109 ? 14.067 -2.499 -13.881 1.00 94.44 109 ASN A C 1
ATOM 848 O O . ASN A 1 109 ? 13.166 -2.151 -13.117 1.00 94.44 109 ASN A O 1
ATOM 852 N N . MET A 1 110 ? 15.184 -3.089 -13.453 1.00 94.38 110 MET A N 1
ATOM 853 C CA . MET A 1 110 ? 15.468 -3.306 -12.037 1.00 94.38 110 MET A CA 1
ATOM 854 C C . MET A 1 110 ? 15.571 -1.991 -11.265 1.00 94.38 110 MET A C 1
ATOM 856 O O . MET A 1 110 ? 14.980 -1.888 -10.193 1.00 94.38 110 MET A O 1
ATOM 860 N N . ASP A 1 111 ? 16.211 -0.961 -11.824 1.00 95.38 111 ASP A N 1
ATOM 861 C CA . ASP A 1 111 ? 16.269 0.360 -11.182 1.00 95.38 111 ASP A CA 1
ATOM 862 C C . ASP A 1 111 ? 14.866 0.946 -10.952 1.00 95.38 111 ASP A C 1
ATOM 864 O O . ASP A 1 111 ? 14.550 1.427 -9.862 1.00 95.38 111 ASP A O 1
ATOM 868 N N . LYS A 1 112 ? 13.974 0.848 -11.949 1.00 94.50 112 LYS A N 1
ATOM 869 C CA . LYS A 1 112 ? 12.576 1.302 -11.820 1.00 94.50 112 LYS A CA 1
ATOM 870 C C . LYS A 1 112 ? 11.824 0.542 -10.725 1.00 94.50 112 LYS A C 1
ATOM 872 O O . LYS A 1 112 ? 11.059 1.153 -9.976 1.00 94.50 112 LYS A O 1
ATOM 877 N N . LEU A 1 113 ? 12.018 -0.775 -10.642 1.00 95.81 113 LEU A N 1
ATOM 878 C CA . LEU A 1 113 ? 11.380 -1.617 -9.629 1.00 95.81 113 LEU A CA 1
ATOM 879 C C . LEU A 1 113 ? 11.885 -1.280 -8.225 1.00 95.81 113 LEU A C 1
ATOM 881 O O . LEU A 1 113 ? 11.073 -1.147 -7.313 1.00 95.81 113 LEU A O 1
ATOM 885 N N . LEU A 1 114 ? 13.195 -1.086 -8.061 1.00 95.38 114 LEU A N 1
ATOM 886 C CA . LEU A 1 114 ? 13.799 -0.706 -6.784 1.00 95.38 114 LEU A CA 1
ATOM 887 C C . LEU A 1 114 ? 13.293 0.656 -6.299 1.00 95.38 114 LEU A C 1
ATOM 889 O O . LEU A 1 114 ? 12.923 0.774 -5.134 1.00 95.38 114 LEU A O 1
ATOM 893 N N . LEU A 1 115 ? 13.183 1.646 -7.191 1.00 95.06 115 LEU A N 1
ATOM 894 C CA . LEU A 1 115 ? 12.638 2.964 -6.849 1.00 95.06 115 LEU A CA 1
ATOM 895 C C . LEU A 1 115 ? 11.177 2.890 -6.376 1.00 95.06 115 LEU A C 1
ATOM 897 O O . LEU A 1 115 ? 10.830 3.465 -5.347 1.00 95.06 115 LEU A O 1
ATOM 901 N N . ASN A 1 116 ? 10.317 2.153 -7.088 1.00 94.50 116 ASN A N 1
ATOM 902 C CA . ASN A 1 116 ? 8.914 1.998 -6.677 1.00 94.50 116 ASN A CA 1
ATOM 903 C C . ASN A 1 116 ? 8.791 1.198 -5.367 1.00 94.50 116 ASN A C 1
ATOM 905 O O . ASN A 1 116 ? 7.898 1.458 -4.560 1.00 94.50 116 ASN A O 1
ATOM 909 N N . LEU A 1 117 ? 9.685 0.233 -5.139 1.00 94.56 117 LEU A N 1
ATOM 910 C CA . LEU A 1 117 ? 9.729 -0.533 -3.896 1.00 94.56 117 LEU A CA 1
ATOM 911 C C . LEU A 1 117 ? 10.164 0.337 -2.706 1.00 94.56 117 LEU A C 1
ATOM 913 O O . LEU A 1 117 ? 9.604 0.206 -1.619 1.00 94.56 117 LEU A O 1
ATOM 917 N N . GLU A 1 118 ? 11.128 1.236 -2.901 1.00 93.25 118 GLU A N 1
ATOM 918 C CA . GLU A 1 118 ? 11.563 2.199 -1.886 1.00 93.25 118 GLU A CA 1
ATOM 919 C C . GLU A 1 118 ? 10.448 3.194 -1.532 1.00 93.25 118 GLU A C 1
ATOM 921 O O . GLU A 1 118 ? 10.210 3.469 -0.352 1.00 93.25 118 GLU A O 1
ATOM 926 N N . GLU A 1 119 ? 9.709 3.680 -2.531 1.00 92.06 119 GLU A N 1
ATOM 927 C CA . GLU A 1 119 ? 8.545 4.548 -2.327 1.00 92.06 119 GLU A CA 1
ATOM 928 C C . GLU A 1 119 ? 7.446 3.828 -1.526 1.00 92.06 119 GLU A C 1
ATOM 930 O O . GLU A 1 119 ? 6.935 4.363 -0.537 1.00 92.06 119 GLU A O 1
ATOM 935 N N . LEU A 1 120 ? 7.139 2.574 -1.883 1.00 92.62 120 LEU A N 1
ATOM 936 C CA . LEU A 1 120 ? 6.202 1.729 -1.139 1.00 92.62 120 LEU A CA 1
ATOM 937 C C . LEU A 1 120 ? 6.669 1.506 0.304 1.00 92.62 120 LEU A C 1
ATOM 939 O O . LEU A 1 120 ? 5.893 1.707 1.238 1.00 92.62 120 LEU A O 1
ATOM 943 N N . SER A 1 121 ? 7.939 1.151 0.506 1.00 89.50 121 SER A N 1
ATOM 944 C CA . SER A 1 121 ? 8.524 0.998 1.842 1.00 89.50 121 SER A CA 1
ATOM 945 C C . SER A 1 121 ? 8.390 2.285 2.657 1.00 89.50 121 SER A C 1
ATOM 947 O O . SER A 1 121 ? 8.035 2.246 3.835 1.00 89.50 121 SER A O 1
ATOM 949 N N . SER A 1 122 ? 8.600 3.434 2.012 1.00 87.62 122 SER A N 1
ATOM 950 C CA . SER A 1 122 ? 8.499 4.745 2.647 1.00 87.62 122 SER A CA 1
ATOM 951 C C . SER A 1 122 ? 7.080 5.070 3.108 1.00 87.62 122 SER A C 1
ATOM 953 O O . SER A 1 122 ? 6.881 5.546 4.227 1.00 87.62 122 SER A O 1
ATOM 955 N N . SER A 1 123 ? 6.082 4.733 2.287 1.00 85.44 123 SER A N 1
ATOM 956 C CA . SER A 1 123 ? 4.663 4.905 2.622 1.00 85.44 123 SER A CA 1
ATOM 957 C C . SER A 1 123 ? 4.202 4.039 3.805 1.00 85.44 123 SER A C 1
ATOM 959 O O . SER A 1 123 ? 3.233 4.378 4.481 1.00 85.44 123 SER A O 1
ATOM 961 N N . MET A 1 124 ? 4.917 2.948 4.104 1.00 83.81 124 MET A N 1
ATOM 962 C CA . MET A 1 124 ? 4.588 2.025 5.193 1.00 83.81 124 MET A CA 1
ATOM 963 C C . MET A 1 124 ? 5.223 2.395 6.543 1.00 83.81 124 MET A C 1
ATOM 965 O O . MET A 1 124 ? 4.786 1.868 7.569 1.00 83.81 124 MET A O 1
ATOM 969 N N . TYR A 1 125 ? 6.214 3.296 6.596 1.00 78.44 125 TYR A N 1
ATOM 970 C CA . TYR A 1 125 ? 6.830 3.708 7.869 1.00 78.44 125 TYR A CA 1
ATOM 971 C C . TYR A 1 125 ? 5.832 4.260 8.904 1.00 78.44 125 TYR A C 1
ATOM 973 O O . TYR A 1 125 ? 5.934 3.864 10.070 1.00 78.44 125 TYR A O 1
ATOM 981 N N . PRO A 1 126 ? 4.838 5.095 8.535 1.00 70.94 126 PRO A N 1
ATOM 982 C CA . PRO A 1 126 ? 3.806 5.542 9.472 1.00 70.94 126 PRO A CA 1
ATOM 983 C C . PRO A 1 126 ? 3.013 4.371 10.078 1.00 70.94 126 PRO A C 1
ATOM 985 O O . PRO A 1 126 ? 2.734 4.359 11.278 1.00 70.94 126 PRO A O 1
ATOM 988 N N . LEU A 1 127 ? 2.730 3.338 9.275 1.00 66.94 127 LEU A N 1
ATOM 989 C CA . LEU A 1 127 ? 1.995 2.143 9.705 1.00 66.94 127 LEU A CA 1
ATOM 990 C C . LEU A 1 127 ? 2.817 1.286 10.680 1.00 66.94 127 LEU A C 1
ATOM 992 O O . LEU A 1 127 ? 2.295 0.814 11.692 1.00 66.94 127 LEU A O 1
ATOM 996 N N . GLN A 1 128 ? 4.115 1.111 10.408 1.00 64.25 128 GLN A N 1
ATOM 997 C CA . GLN A 1 128 ? 5.026 0.376 11.294 1.00 64.25 128 GLN A CA 1
ATOM 998 C C . GLN A 1 128 ? 5.210 1.090 12.639 1.00 64.25 128 GLN A C 1
ATOM 1000 O O . GLN A 1 128 ? 5.147 0.453 13.692 1.00 64.25 128 GLN A O 1
ATOM 1005 N N . PHE A 1 129 ? 5.381 2.414 12.624 1.00 64.94 129 PHE A N 1
ATOM 1006 C CA . PHE A 1 129 ? 5.526 3.213 13.841 1.00 64.94 129 PHE A CA 1
ATOM 1007 C C . PHE A 1 129 ? 4.270 3.144 14.729 1.00 64.94 129 PHE A C 1
ATOM 1009 O O . PHE A 1 129 ? 4.378 3.006 15.950 1.00 64.94 129 PHE A O 1
ATOM 1016 N N . PHE A 1 130 ? 3.073 3.147 14.130 1.00 63.06 130 PHE A N 1
ATOM 1017 C CA . PHE A 1 130 ? 1.811 2.981 14.857 1.00 63.06 130 PHE A CA 1
ATOM 1018 C C . PHE A 1 130 ? 1.699 1.614 15.547 1.00 63.06 130 PHE A C 1
ATOM 1020 O O . PHE A 1 130 ? 1.279 1.532 16.704 1.00 63.06 130 PHE A O 1
ATOM 1027 N N . GLN A 1 131 ? 2.109 0.539 14.868 1.00 62.12 131 GLN A N 1
ATOM 1028 C CA . GLN A 1 131 ? 2.067 -0.812 15.429 1.00 62.12 131 GLN A CA 1
ATOM 1029 C C . GLN A 1 131 ? 2.991 -0.942 16.654 1.00 62.12 131 GLN A C 1
ATOM 1031 O O . GLN A 1 131 ? 2.589 -1.507 17.671 1.00 62.12 131 GLN A O 1
ATOM 1036 N N . VAL A 1 132 ? 4.180 -0.329 16.613 1.00 62.66 132 VAL A N 1
ATOM 1037 C CA . VAL A 1 132 ? 5.128 -0.297 17.744 1.00 62.66 132 VAL A CA 1
ATOM 1038 C C . VAL A 1 132 ? 4.614 0.554 18.916 1.00 62.66 132 VAL A C 1
ATOM 1040 O O . VAL A 1 132 ? 4.765 0.156 20.075 1.00 62.66 132 VAL A O 1
ATOM 1043 N N . GLN A 1 133 ? 3.967 1.696 18.653 1.00 60.00 133 GLN A N 1
ATOM 1044 C CA . GLN A 1 133 ? 3.360 2.519 19.709 1.00 60.00 133 GLN A CA 1
ATOM 1045 C C . GLN A 1 133 ? 2.168 1.826 20.386 1.00 60.00 133 GLN A C 1
ATOM 1047 O O . GLN A 1 133 ? 2.071 1.839 21.612 1.00 60.00 133 GLN A O 1
ATOM 1052 N N . LYS A 1 134 ? 1.277 1.183 19.616 1.00 60.03 134 LYS A N 1
ATOM 1053 C CA . LYS A 1 134 ? 0.134 0.424 20.158 1.00 60.03 134 LYS A CA 1
ATOM 1054 C C . LYS A 1 134 ? 0.579 -0.722 21.070 1.00 60.03 134 LYS A C 1
ATOM 1056 O O . LYS A 1 134 ? -0.071 -0.942 22.088 1.00 60.03 134 LYS A O 1
ATOM 1061 N N . LEU A 1 135 ? 1.680 -1.408 20.746 1.00 59.84 135 LEU A N 1
ATOM 1062 C CA . LEU A 1 135 ? 2.260 -2.443 21.613 1.00 59.84 135 LEU A CA 1
ATOM 1063 C C . LEU A 1 135 ? 2.775 -1.856 22.938 1.00 59.84 135 LEU A C 1
ATOM 1065 O O . LEU A 1 135 ? 2.414 -2.354 23.999 1.00 59.84 135 LEU A O 1
ATOM 1069 N N . ASN A 1 136 ? 3.520 -0.746 22.897 1.00 55.97 136 ASN A N 1
ATOM 1070 C CA . ASN A 1 136 ? 4.004 -0.078 24.116 1.00 55.97 136 ASN A CA 1
ATOM 1071 C C . ASN A 1 136 ? 2.865 0.473 24.998 1.00 55.97 136 ASN A C 1
ATOM 1073 O O . ASN A 1 136 ? 2.965 0.479 26.225 1.00 55.97 136 ASN A O 1
ATOM 1077 N N . LEU A 1 137 ? 1.770 0.941 24.388 1.00 55.75 137 LEU A N 1
ATOM 1078 C CA . LEU A 1 137 ? 0.612 1.453 25.123 1.00 55.75 137 LEU A CA 1
ATOM 1079 C C . LEU A 1 137 ? -0.215 0.325 25.765 1.00 55.75 137 LEU A C 1
ATOM 1081 O O . LEU A 1 137 ? -0.774 0.523 26.842 1.00 55.75 137 LEU A O 1
ATOM 1085 N N . ALA A 1 138 ? -0.259 -0.855 25.137 1.00 54.53 138 ALA A N 1
ATOM 1086 C CA . ALA A 1 138 ? -0.895 -2.047 25.694 1.00 54.53 138 ALA A CA 1
ATOM 1087 C C . ALA A 1 138 ? -0.144 -2.593 26.925 1.00 54.53 138 ALA A C 1
ATOM 1089 O O . ALA A 1 138 ? -0.795 -2.996 27.884 1.00 54.53 138 ALA A O 1
ATOM 1090 N N . ASP A 1 139 ? 1.193 -2.511 26.953 1.00 51.78 139 ASP A N 1
ATOM 1091 C CA . ASP A 1 139 ? 2.003 -2.865 28.136 1.00 51.78 139 ASP A CA 1
ATOM 1092 C C . ASP A 1 139 ? 1.793 -1.905 29.324 1.00 51.78 139 ASP A C 1
ATOM 1094 O O . ASP A 1 139 ? 2.005 -2.271 30.477 1.00 51.78 139 ASP A O 1
ATOM 1098 N N . SER A 1 140 ? 1.337 -0.673 29.071 1.00 54.59 140 SER A N 1
ATOM 1099 C CA . SER A 1 140 ? 1.074 0.324 30.123 1.00 54.59 140 SER A CA 1
ATOM 1100 C C . SER A 1 140 ? -0.353 0.260 30.697 1.00 54.59 140 SER A C 1
ATOM 1102 O O . SER A 1 140 ? -0.663 0.991 31.638 1.00 54.59 140 SER A O 1
ATOM 1104 N N . GLN A 1 141 ? -1.231 -0.598 30.158 1.00 50.03 141 GLN A N 1
ATOM 1105 C CA . GLN A 1 141 ? -2.595 -0.833 30.655 1.00 50.03 141 GLN A CA 1
ATOM 1106 C C . GLN A 1 141 ? -2.709 -2.161 31.429 1.00 50.03 141 GLN A C 1
ATOM 1108 O O . GLN A 1 141 ? -3.628 -2.948 31.210 1.00 50.03 141 GLN A O 1
ATOM 1113 N N . GLU A 1 142 ? -1.817 -2.415 32.389 1.00 43.19 142 GLU A N 1
ATOM 1114 C CA . GLU A 1 142 ? -2.105 -3.394 33.443 1.00 43.19 142 GLU A CA 1
ATOM 1115 C C . GLU A 1 142 ? -3.093 -2.748 34.436 1.00 43.19 142 GLU A C 1
ATOM 1117 O O . GLU A 1 142 ? -2.763 -1.812 35.167 1.00 43.19 142 GLU A O 1
ATOM 1122 N N . ALA A 1 143 ? -4.357 -3.181 34.392 1.00 45.75 143 ALA A N 1
ATOM 1123 C CA . ALA A 1 143 ? -5.437 -2.651 35.224 1.00 45.75 143 ALA A CA 1
ATOM 1124 C C . ALA A 1 143 ? -5.105 -2.742 36.731 1.00 45.75 143 ALA A C 1
ATOM 1126 O O . ALA A 1 143 ? -4.503 -3.728 37.169 1.00 45.75 143 ALA A O 1
ATOM 1127 N N . PRO A 1 144 ? -5.540 -1.774 37.565 1.00 42.53 144 PRO A N 1
ATOM 1128 C CA . PRO A 1 144 ? -5.346 -1.862 39.004 1.00 42.53 144 PRO A CA 1
ATOM 1129 C C . PRO A 1 144 ? -6.091 -3.095 39.517 1.00 42.53 144 PRO A C 1
ATOM 1131 O O . PRO A 1 144 ? -7.311 -3.197 39.379 1.00 42.53 144 PRO A O 1
ATOM 1134 N N . ARG A 1 145 ? -5.347 -4.042 40.102 1.00 43.84 145 ARG A N 1
ATOM 1135 C CA . ARG A 1 145 ? -5.903 -5.169 40.858 1.00 43.84 145 ARG A CA 1
ATOM 1136 C C . ARG A 1 145 ? -6.964 -4.624 41.810 1.00 43.84 145 ARG A C 1
ATOM 1138 O O . ARG A 1 145 ? -6.630 -3.930 42.769 1.00 43.84 145 ARG A O 1
ATOM 1145 N N . ALA A 1 146 ? -8.227 -4.954 41.549 1.00 45.16 146 ALA A N 1
ATOM 1146 C CA . ALA A 1 146 ? -9.281 -4.810 42.533 1.00 45.16 146 ALA A CA 1
ATOM 1147 C C . ALA A 1 146 ? -8.860 -5.636 43.755 1.00 45.16 146 ALA A C 1
ATOM 1149 O O . ALA A 1 146 ? -8.857 -6.866 43.724 1.00 45.16 146 ALA A O 1
ATOM 1150 N N . ALA A 1 147 ? -8.403 -4.945 44.796 1.00 41.34 147 ALA A N 1
ATOM 1151 C CA . ALA A 1 147 ? -8.190 -5.536 46.097 1.00 41.34 147 ALA A CA 1
ATOM 1152 C C . ALA A 1 147 ? -9.570 -5.916 46.635 1.00 41.34 147 ALA A C 1
ATOM 1154 O O . ALA A 1 147 ? -10.374 -5.046 46.969 1.00 41.34 147 ALA A O 1
ATOM 1155 N N . SER A 1 148 ? -9.850 -7.217 46.656 1.00 44.47 148 SER A N 1
ATOM 1156 C CA . SER A 1 148 ? -10.978 -7.776 47.388 1.00 44.47 148 SER A CA 1
ATOM 1157 C C . SER A 1 148 ? -10.932 -7.309 48.843 1.00 44.47 148 SER A C 1
ATOM 1159 O O . SER A 1 148 ? -9.897 -7.411 49.504 1.00 44.47 148 SER A O 1
ATOM 1161 N N . THR A 1 149 ? -12.064 -6.830 49.342 1.00 44.81 149 THR A N 1
ATOM 1162 C CA . THR A 1 149 ? -12.442 -6.900 50.757 1.00 44.81 149 THR A CA 1
ATOM 1163 C C . THR A 1 149 ? -13.826 -7.513 50.817 1.00 44.81 149 THR A C 1
ATOM 1165 O O . THR A 1 149 ? -14.659 -7.120 49.968 1.00 44.81 149 THR A O 1
#